Protein AF-U9TAA0-F1 (a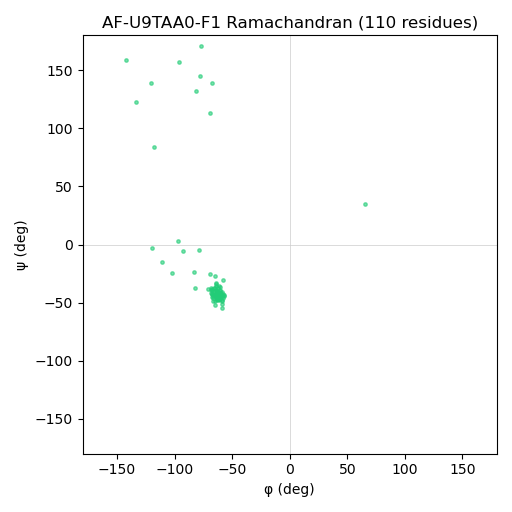fdb_monomer)

Radius of gyration: 38.09 Å; Cα contacts (8 Å, |Δi|>4): 26; chains: 1; bounding box: 88×38×89 Å

Solvent-accessible surface area (backbone atoms only — not comparable to full-atom values): 6349 Å² total; per-residue (Å²): 134,56,72,68,58,52,37,37,76,56,45,62,47,79,86,75,65,93,90,54,86,53,68,67,60,50,54,51,52,50,50,48,67,74,68,36,63,65,32,55,51,35,44,54,51,49,51,52,50,51,54,52,50,55,50,51,55,52,48,56,54,48,56,51,52,54,52,55,51,52,51,51,52,52,51,50,51,54,52,50,52,53,50,52,54,52,52,53,53,53,55,54,52,51,53,55,53,54,51,52,55,52,50,57,53,50,55,58,68,73,75,113

Sequence (112 aa):
MGNTQKLESAGVALSLDKFTLDVNDLVNKMSVLLEDAKIKKNLKRLEVLAKINSRRKYSSSRIIFDVYGALLGIVLTLIGGIAFKLIRYLLNLSSIRIIKKRIDILNFRFSI

Structure (mmCIF, N/CA/C/O backbone):
data_AF-U9TAA0-F1
#
_entry.id   AF-U9TAA0-F1
#
loop_
_atom_site.group_PDB
_atom_site.id
_atom_site.type_symbol
_atom_site.label_atom_id
_atom_site.label_alt_id
_atom_site.label_comp_id
_atom_site.label_asym_id
_atom_site.label_entity_id
_atom_site.label_seq_id
_atom_site.pdbx_PDB_ins_code
_atom_site.Cartn_x
_atom_site.Cartn_y
_atom_site.Cartn_z
_atom_site.occupancy
_atom_site.B_iso_or_equiv
_atom_site.auth_seq_id
_atom_site.auth_comp_id
_atom_site.auth_asym_id
_atom_site.auth_atom_id
_atom_site.pdbx_PDB_model_num
ATOM 1 N N . MET A 1 1 ? 1.460 18.354 -17.215 1.00 77.88 1 MET A N 1
ATOM 2 C CA . MET A 1 1 ? 2.419 17.335 -17.701 1.00 77.88 1 MET A CA 1
ATOM 3 C C . MET A 1 1 ? 1.710 16.006 -17.899 1.00 77.88 1 MET A C 1
ATOM 5 O O . MET A 1 1 ? 1.124 15.498 -16.944 1.00 77.88 1 MET A O 1
ATOM 9 N N . GLY A 1 2 ? 1.756 15.469 -19.119 1.00 91.81 2 GLY A N 1
ATOM 10 C CA . GLY A 1 2 ? 1.234 14.137 -19.452 1.00 91.81 2 GLY A CA 1
ATOM 11 C C . GLY A 1 2 ? 2.164 13.002 -19.004 1.00 91.81 2 GLY A C 1
ATOM 12 O O . GLY A 1 2 ? 3.296 13.248 -18.588 1.00 91.81 2 GLY A O 1
ATOM 13 N N . ASN A 1 3 ? 1.699 11.752 -19.089 1.00 91.25 3 ASN A N 1
ATOM 14 C CA . ASN A 1 3 ? 2.473 10.581 -18.648 1.00 91.25 3 ASN A CA 1
ATOM 15 C C . ASN A 1 3 ? 3.798 10.434 -19.411 1.00 91.25 3 ASN A C 1
ATOM 17 O O . ASN A 1 3 ? 4.833 10.205 -18.791 1.00 91.25 3 ASN A O 1
ATOM 21 N N . THR A 1 4 ? 3.787 10.654 -20.725 1.00 89.62 4 THR A N 1
ATOM 22 C CA . THR A 1 4 ? 4.982 10.576 -21.579 1.00 89.62 4 THR A CA 1
ATOM 23 C C . THR A 1 4 ? 6.043 11.596 -21.165 1.00 89.62 4 THR A C 1
ATOM 25 O O . THR A 1 4 ? 7.189 11.233 -20.931 1.00 89.62 4 THR A O 1
ATOM 28 N N . GLN A 1 5 ? 5.635 12.850 -20.940 1.00 92.62 5 GLN A N 1
ATOM 29 C CA . GLN A 1 5 ? 6.529 13.922 -20.483 1.00 92.62 5 GLN A CA 1
ATOM 30 C C . GLN A 1 5 ? 7.151 13.616 -19.116 1.00 92.62 5 GLN A C 1
ATOM 32 O O . GLN A 1 5 ? 8.304 13.952 -18.870 1.00 92.62 5 GLN A O 1
ATOM 37 N N . LYS A 1 6 ? 6.406 12.958 -18.217 1.00 93.88 6 LYS A N 1
ATOM 38 C CA . LYS A 1 6 ? 6.939 12.539 -16.913 1.00 93.88 6 LYS A CA 1
ATOM 39 C C . LYS A 1 6 ? 8.038 11.484 -17.067 1.00 93.88 6 LYS A C 1
ATOM 41 O O . LYS A 1 6 ? 9.057 11.594 -16.394 1.00 93.88 6 LYS A O 1
ATOM 46 N N . LEU A 1 7 ? 7.859 10.503 -17.951 1.00 93.19 7 LEU A N 1
ATOM 47 C CA . LEU A 1 7 ? 8.859 9.456 -18.203 1.00 93.19 7 LEU A CA 1
ATOM 48 C C . LEU A 1 7 ? 10.114 10.004 -18.892 1.00 93.19 7 LEU A C 1
ATOM 50 O O . LEU A 1 7 ? 11.230 9.630 -18.531 1.00 93.19 7 LEU A O 1
ATOM 54 N N . GLU A 1 8 ? 9.933 10.932 -19.826 1.00 93.00 8 GLU A N 1
ATOM 55 C CA . GLU A 1 8 ? 11.036 11.615 -20.498 1.00 93.00 8 GLU A CA 1
ATOM 56 C C . GLU A 1 8 ? 11.817 12.499 -19.512 1.00 93.00 8 GLU A C 1
ATOM 58 O O . GLU A 1 8 ? 13.035 12.384 -19.406 1.00 93.00 8 GLU A O 1
ATOM 63 N N . SER A 1 9 ? 11.122 13.267 -18.660 1.00 92.75 9 SER A N 1
ATOM 64 C CA . SER A 1 9 ? 11.760 14.061 -17.595 1.00 92.75 9 SER A CA 1
ATOM 65 C C . SER A 1 9 ? 12.461 13.214 -16.525 1.00 92.75 9 SER A C 1
ATOM 67 O O . SER A 1 9 ? 13.429 13.659 -15.914 1.00 92.75 9 SER A O 1
ATOM 69 N N . ALA A 1 10 ? 12.000 11.978 -16.307 1.00 91.81 10 ALA A N 1
ATOM 70 C CA . ALA A 1 10 ? 12.652 11.011 -15.427 1.00 91.81 10 ALA A CA 1
ATOM 71 C C . ALA A 1 10 ? 13.863 10.325 -16.092 1.00 91.81 10 ALA A C 1
ATOM 73 O O . ALA A 1 10 ? 14.559 9.546 -15.438 1.00 91.81 10 ALA A O 1
ATOM 74 N N . GLY A 1 11 ? 14.116 10.603 -17.377 1.00 92.38 11 GLY A N 1
ATOM 75 C CA . GLY A 1 11 ? 15.220 10.039 -18.147 1.00 92.38 11 GLY A CA 1
ATOM 76 C C . GLY A 1 11 ? 15.097 8.530 -18.349 1.00 92.38 11 GLY A C 1
ATOM 77 O O . GLY A 1 11 ? 16.113 7.837 -18.293 1.00 92.38 11 GLY A O 1
ATOM 78 N N . VAL A 1 12 ? 13.867 8.021 -18.495 1.00 93.50 12 VAL A N 1
ATOM 79 C CA . VAL A 1 12 ? 13.574 6.594 -18.742 1.00 93.50 12 VAL A CA 1
ATOM 80 C C . VAL A 1 12 ? 12.839 6.344 -20.062 1.00 93.50 12 VAL A C 1
ATOM 82 O O . VAL A 1 12 ? 12.574 5.195 -20.401 1.00 93.50 12 VAL A O 1
ATOM 85 N N . ALA A 1 13 ? 12.489 7.402 -20.794 1.00 92.38 13 ALA A N 1
ATOM 86 C CA . ALA A 1 13 ? 11.811 7.321 -22.081 1.00 92.38 13 ALA A CA 1
ATOM 87 C C . ALA A 1 13 ? 12.338 8.392 -23.039 1.00 92.38 13 ALA A C 1
ATOM 89 O O . ALA A 1 13 ? 12.875 9.410 -22.604 1.00 92.38 13 ALA A O 1
ATOM 90 N N . LEU A 1 14 ? 12.137 8.154 -24.332 1.00 91.69 14 LEU A N 1
ATOM 91 C CA . LEU A 1 14 ? 12.431 9.084 -25.416 1.00 91.69 14 LEU A CA 1
ATOM 92 C C . LEU A 1 14 ? 11.133 9.370 -26.170 1.00 91.69 14 LEU A C 1
ATOM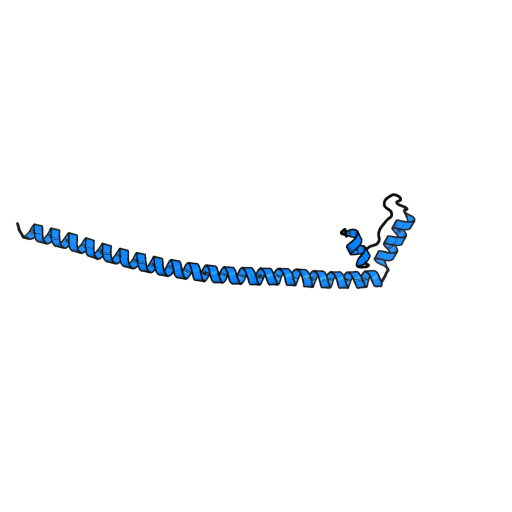 94 O O . LEU A 1 14 ? 10.353 8.444 -26.409 1.00 91.69 14 LEU A O 1
ATOM 98 N N . SER A 1 15 ? 10.898 10.622 -26.559 1.00 90.06 15 SER A N 1
ATOM 99 C CA . SER A 1 15 ? 9.796 10.938 -27.466 1.00 90.06 15 SER A CA 1
ATOM 100 C C . SE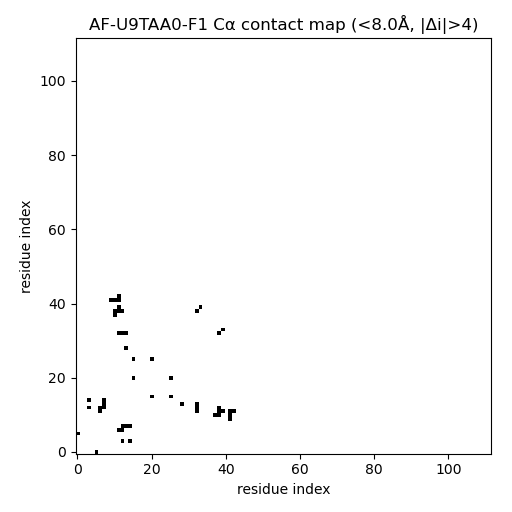R A 1 15 ? 10.158 10.594 -28.909 1.00 90.06 15 SER A C 1
ATOM 102 O O . SER A 1 15 ? 11.302 10.761 -29.343 1.00 90.06 15 SER A O 1
ATOM 104 N N . LEU A 1 16 ? 9.158 10.142 -29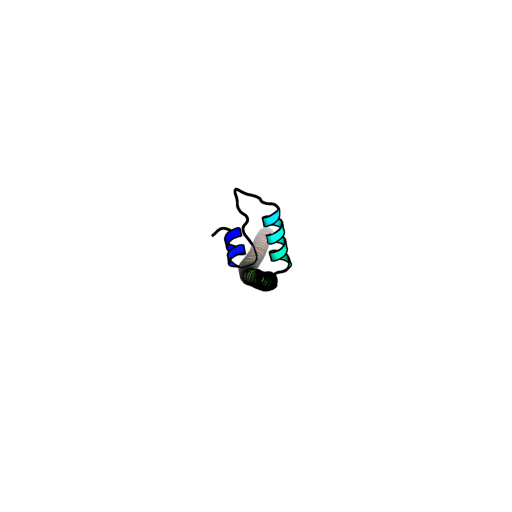.656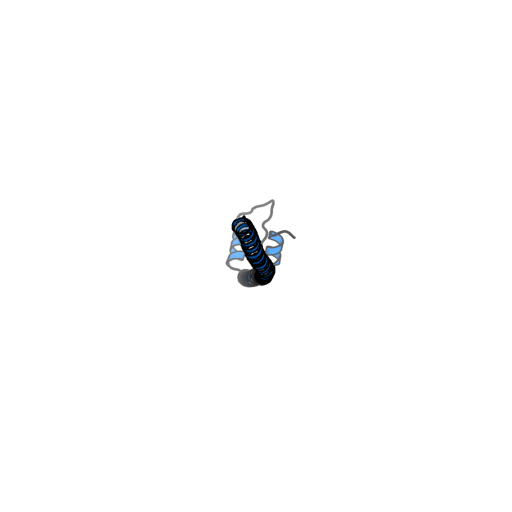 1.00 88.38 16 LEU A N 1
ATOM 105 C CA . LEU A 1 16 ? 9.201 10.059 -31.111 1.00 88.38 16 LEU A CA 1
ATOM 106 C C . LEU A 1 16 ? 8.538 11.292 -31.707 1.00 88.38 16 LEU A C 1
ATOM 108 O O . LEU A 1 16 ? 7.717 11.941 -31.045 1.00 88.38 16 LEU A O 1
ATOM 112 N N . ASP A 1 17 ? 8.901 11.607 -32.945 1.00 86.06 17 ASP A N 1
ATOM 113 C CA . ASP A 1 17 ? 8.172 12.614 -33.695 1.00 86.06 17 ASP A CA 1
ATOM 114 C C . ASP A 1 17 ? 6.756 12.108 -34.019 1.00 86.06 17 ASP A C 1
ATOM 116 O O . ASP A 1 17 ? 6.523 10.929 -34.288 1.00 86.06 17 ASP A O 1
ATOM 120 N N . LYS A 1 18 ? 5.771 13.001 -33.905 1.00 81.25 18 LYS A N 1
ATOM 121 C CA . LYS A 1 18 ? 4.350 12.640 -34.005 1.00 81.25 18 LYS A CA 1
ATOM 122 C C . LYS A 1 18 ? 3.863 12.558 -35.453 1.00 81.25 18 LYS A C 1
ATOM 124 O O . LYS A 1 18 ? 2.847 11.917 -35.715 1.00 81.25 18 LYS A O 1
ATOM 129 N N . PHE A 1 19 ? 4.541 13.246 -36.364 1.00 85.19 19 PHE A N 1
ATOM 130 C CA . PHE A 1 19 ? 4.115 13.430 -37.751 1.00 85.19 19 PHE A CA 1
ATOM 131 C C . PHE A 1 19 ? 5.015 12.682 -38.735 1.00 85.19 19 PHE A C 1
ATOM 133 O O . PHE A 1 19 ? 4.630 12.474 -39.883 1.00 85.19 19 PHE A O 1
ATOM 140 N N . THR A 1 20 ? 6.187 12.252 -38.276 1.00 81.62 20 THR A N 1
ATOM 141 C CA . THR A 1 20 ? 7.194 11.540 -39.051 1.00 81.62 20 THR A CA 1
ATOM 142 C C . THR A 1 20 ? 7.684 10.340 -38.249 1.00 81.62 20 THR A C 1
ATOM 144 O O . THR A 1 20 ? 8.128 10.466 -37.112 1.00 81.62 20 THR A O 1
ATOM 147 N N . LEU A 1 21 ? 7.557 9.147 -38.828 1.00 84.06 21 LEU A N 1
ATOM 148 C CA . LEU A 1 21 ? 8.009 7.911 -38.201 1.00 84.06 21 LEU A CA 1
ATOM 149 C C . LEU A 1 21 ? 9.088 7.289 -39.087 1.00 84.06 21 LEU A C 1
ATOM 151 O O . LEU A 1 21 ? 8.801 6.460 -39.948 1.00 84.06 21 LEU A O 1
ATOM 155 N N . ASP A 1 22 ? 10.324 7.755 -38.913 1.00 89.44 22 ASP A N 1
ATOM 156 C CA . ASP A 1 22 ? 11.479 7.212 -39.623 1.00 89.44 22 ASP A CA 1
ATOM 157 C C . ASP A 1 22 ? 11.980 5.933 -38.937 1.00 89.44 22 ASP A C 1
ATOM 159 O O . ASP A 1 22 ? 12.181 5.882 -37.721 1.00 89.44 22 ASP A O 1
ATOM 163 N N . VAL A 1 23 ? 12.201 4.888 -39.734 1.00 90.06 23 VAL A N 1
ATOM 164 C CA . VAL A 1 23 ? 12.672 3.583 -39.256 1.00 90.06 23 VAL A CA 1
ATOM 165 C C . VAL A 1 23 ? 14.057 3.709 -38.624 1.00 90.06 23 VAL A C 1
ATOM 167 O O . VAL A 1 23 ? 14.315 3.081 -37.598 1.00 90.06 23 VAL A O 1
ATOM 170 N N . ASN A 1 24 ? 14.933 4.549 -39.179 1.00 91.94 24 ASN A N 1
ATOM 171 C CA . ASN A 1 24 ? 16.279 4.724 -38.633 1.00 91.94 24 ASN A CA 1
ATOM 172 C C . ASN A 1 24 ? 16.250 5.421 -37.266 1.00 91.94 24 ASN A C 1
ATOM 174 O O . ASN A 1 24 ? 16.945 4.997 -36.342 1.00 91.94 24 ASN A O 1
ATOM 178 N N . ASP A 1 25 ? 15.410 6.446 -37.109 1.00 90.38 25 ASP A N 1
ATOM 179 C CA . ASP A 1 25 ? 15.214 7.132 -35.828 1.00 90.38 25 ASP A CA 1
ATOM 180 C C . ASP A 1 25 ? 14.643 6.189 -34.752 1.00 90.38 25 ASP A C 1
ATOM 182 O O . ASP A 1 25 ? 15.132 6.158 -33.617 1.00 90.38 25 ASP A O 1
ATOM 186 N N . LEU A 1 26 ? 13.677 5.338 -35.120 1.00 91.25 26 LEU A N 1
ATOM 187 C CA . LEU A 1 26 ? 13.144 4.297 -34.237 1.00 91.25 26 LEU A CA 1
ATOM 188 C C . LEU A 1 26 ? 14.234 3.327 -33.769 1.00 91.25 26 LEU A C 1
ATOM 190 O O . LEU A 1 26 ? 14.363 3.082 -32.568 1.00 91.25 26 LEU A O 1
ATOM 194 N N . VAL A 1 27 ? 15.015 2.777 -34.704 1.00 93.69 27 VAL A N 1
ATOM 195 C CA . VAL A 1 27 ? 16.081 1.809 -34.400 1.00 93.69 27 VAL A CA 1
ATOM 196 C C . VAL A 1 27 ? 17.138 2.433 -33.491 1.00 93.69 27 VAL A C 1
ATOM 198 O O . VAL A 1 27 ? 17.504 1.832 -32.477 1.00 93.69 27 VAL A O 1
ATOM 201 N N . ASN A 1 28 ? 17.552 3.670 -33.770 1.00 92.44 28 ASN A N 1
ATOM 202 C CA . ASN A 1 28 ? 18.520 4.383 -32.940 1.00 92.44 28 ASN A CA 1
ATOM 203 C C . ASN A 1 28 ? 17.995 4.623 -31.518 1.00 92.44 28 ASN A C 1
ATOM 205 O O . ASN A 1 28 ? 18.691 4.332 -30.543 1.00 92.44 28 ASN A O 1
ATOM 209 N N . LYS A 1 29 ? 16.754 5.099 -31.370 1.00 92.62 29 LYS A N 1
ATOM 210 C CA . LYS A 1 29 ? 16.146 5.324 -30.047 1.00 92.62 29 LYS A CA 1
ATOM 211 C C . LYS A 1 29 ? 15.960 4.021 -29.268 1.00 92.62 29 LYS A C 1
ATOM 213 O O . LYS A 1 29 ? 16.157 4.021 -28.053 1.00 92.62 29 LYS A O 1
ATOM 218 N N . MET A 1 30 ? 15.633 2.913 -29.937 1.00 91.56 30 MET A N 1
ATOM 219 C CA . MET A 1 30 ? 15.590 1.590 -29.302 1.00 91.56 30 MET A CA 1
ATOM 220 C C . MET A 1 30 ? 16.969 1.162 -28.792 1.00 91.56 30 MET A C 1
ATOM 222 O O . MET A 1 30 ? 17.066 0.723 -27.646 1.00 91.56 30 MET A O 1
ATOM 226 N N . SER A 1 31 ? 18.030 1.347 -29.586 1.00 93.25 31 SER A N 1
ATOM 227 C CA . SER A 1 31 ? 19.406 1.046 -29.159 1.00 93.25 31 SER A CA 1
ATOM 228 C C . SER A 1 31 ? 19.784 1.851 -27.917 1.00 93.25 31 SER A C 1
ATOM 230 O O . SER A 1 31 ? 20.223 1.284 -26.919 1.00 93.25 31 SER A O 1
ATOM 232 N N . VAL A 1 32 ? 19.507 3.161 -27.921 1.00 93.44 32 VAL A N 1
ATOM 233 C CA . VAL A 1 32 ? 19.772 4.042 -26.772 1.00 93.44 32 VAL A CA 1
ATOM 234 C C . VAL A 1 32 ? 19.022 3.573 -25.522 1.00 93.44 32 VAL A C 1
ATOM 236 O O . VAL A 1 32 ? 19.612 3.504 -24.446 1.00 93.44 32 VAL A O 1
ATOM 239 N N . LEU A 1 33 ? 17.743 3.204 -25.638 1.00 93.31 33 LEU A N 1
ATOM 240 C CA . LEU A 1 33 ? 16.953 2.713 -24.501 1.00 93.31 33 LEU A CA 1
ATOM 241 C C . LEU A 1 33 ? 17.482 1.391 -23.922 1.00 93.31 33 LEU A C 1
ATOM 243 O O . LEU A 1 33 ? 17.363 1.170 -22.714 1.00 93.31 33 LEU A O 1
ATOM 247 N N . LEU A 1 34 ? 18.043 0.519 -24.762 1.00 91.31 34 LEU A N 1
ATOM 248 C CA . LEU A 1 34 ? 18.564 -0.787 -24.353 1.00 91.31 34 LEU A CA 1
ATOM 249 C C . LEU A 1 34 ? 19.984 -0.705 -23.774 1.00 91.31 34 LEU A C 1
ATOM 251 O O . LEU A 1 34 ? 20.298 -1.418 -22.815 1.00 91.31 34 LEU A O 1
ATOM 255 N N . GLU A 1 35 ? 20.829 0.159 -24.331 1.00 91.12 35 GLU A N 1
ATOM 256 C CA . GLU A 1 35 ? 22.271 0.172 -24.066 1.00 91.12 35 GLU A CA 1
ATOM 257 C C . GLU A 1 35 ? 22.709 1.287 -23.103 1.00 91.12 35 GLU A C 1
ATOM 259 O O . GLU A 1 35 ? 23.718 1.131 -22.408 1.00 91.12 35 GLU A O 1
ATOM 264 N N . ASP A 1 36 ? 21.956 2.390 -22.984 1.00 93.31 36 ASP A N 1
ATOM 265 C CA . ASP A 1 36 ? 22.362 3.518 -22.140 1.00 93.31 36 ASP A CA 1
ATOM 266 C C . ASP A 1 36 ? 22.295 3.169 -20.640 1.00 93.31 36 ASP A C 1
ATOM 268 O O . ASP A 1 36 ? 21.239 3.004 -20.010 1.00 93.31 36 ASP A O 1
ATOM 272 N N . ALA A 1 37 ? 23.475 3.132 -20.020 1.00 93.31 37 ALA A N 1
ATOM 273 C CA . ALA A 1 37 ? 23.644 2.895 -18.594 1.00 93.31 37 ALA A CA 1
ATOM 274 C C . ALA A 1 37 ? 22.905 3.923 -17.712 1.00 93.31 37 ALA A C 1
ATOM 276 O O . ALA A 1 37 ? 22.467 3.577 -16.606 1.00 93.31 37 ALA A O 1
ATOM 277 N N . LYS A 1 38 ? 22.741 5.174 -18.168 1.00 92.88 38 LYS A N 1
ATOM 278 C CA . LYS A 1 38 ? 22.007 6.221 -17.437 1.00 92.88 38 LYS A CA 1
ATOM 279 C C . LYS A 1 38 ? 20.519 5.893 -17.366 1.00 92.88 38 LYS A C 1
ATOM 281 O O . LYS A 1 38 ? 19.950 5.953 -16.274 1.00 92.88 38 LYS A O 1
ATOM 286 N N . ILE A 1 39 ? 19.924 5.475 -18.482 1.00 93.56 39 ILE A N 1
ATOM 287 C CA . ILE A 1 39 ? 18.513 5.072 -18.566 1.00 93.56 39 ILE A CA 1
ATOM 288 C C . ILE A 1 39 ? 18.269 3.868 -17.655 1.00 93.56 39 ILE A C 1
ATOM 290 O O . ILE A 1 39 ? 17.387 3.905 -16.793 1.00 93.56 39 ILE A O 1
ATOM 294 N N . LYS A 1 40 ? 19.135 2.849 -17.726 1.00 94.00 40 LYS A N 1
ATOM 295 C CA . LYS A 1 40 ? 19.068 1.669 -16.849 1.00 94.00 40 LYS A CA 1
ATOM 296 C C . LYS A 1 40 ? 19.164 2.028 -15.361 1.00 94.00 40 LYS A C 1
ATOM 298 O O . LYS A 1 40 ? 18.447 1.464 -14.530 1.00 94.00 40 LYS A O 1
ATOM 303 N N . LYS A 1 41 ? 20.035 2.975 -14.997 1.00 95.12 41 LYS A N 1
ATOM 304 C CA . LYS A 1 41 ? 20.180 3.467 -13.616 1.00 95.12 41 LYS A CA 1
ATOM 305 C C . LYS A 1 41 ? 18.942 4.236 -13.147 1.00 95.12 41 LYS A C 1
ATOM 307 O O . LYS A 1 41 ? 18.505 4.041 -12.010 1.00 95.12 41 LYS A O 1
ATOM 312 N N . ASN A 1 42 ? 18.375 5.085 -13.998 1.00 94.81 42 ASN A N 1
ATOM 313 C CA . ASN A 1 42 ? 17.166 5.850 -13.693 1.00 94.81 42 ASN A CA 1
ATOM 314 C C . ASN A 1 42 ? 15.941 4.940 -13.559 1.00 94.81 42 ASN A C 1
ATOM 316 O O . ASN A 1 42 ? 15.162 5.114 -12.624 1.00 94.81 42 ASN A O 1
ATOM 320 N N . LEU A 1 43 ? 15.833 3.909 -14.399 1.00 93.88 43 LEU A N 1
ATOM 321 C CA . LEU A 1 43 ? 14.766 2.916 -14.328 1.00 93.88 43 LEU A CA 1
ATOM 322 C C . LEU A 1 43 ? 14.784 2.160 -12.992 1.00 93.88 43 LEU A C 1
ATOM 324 O O . LEU A 1 43 ? 13.759 2.077 -12.321 1.00 93.88 43 LEU A O 1
ATOM 328 N N . LYS A 1 44 ? 15.963 1.710 -12.537 1.00 95.38 44 LYS A N 1
ATOM 329 C CA . LYS A 1 44 ? 16.118 1.079 -11.212 1.00 95.38 44 LYS A CA 1
ATOM 330 C C . LYS A 1 44 ? 15.728 2.015 -10.066 1.00 95.38 44 LYS A C 1
ATOM 332 O O . LYS A 1 44 ? 15.087 1.595 -9.107 1.00 95.38 44 LYS A O 1
ATOM 337 N N . ARG A 1 45 ? 16.108 3.295 -10.145 1.00 95.38 45 ARG A N 1
ATOM 338 C CA . ARG A 1 45 ? 15.709 4.301 -9.143 1.00 95.38 45 ARG A CA 1
ATOM 339 C C . ARG A 1 45 ? 14.194 4.488 -9.127 1.00 95.38 45 ARG A C 1
ATOM 341 O O . ARG A 1 45 ? 13.604 4.516 -8.049 1.00 95.38 45 ARG A O 1
ATOM 348 N N . LEU A 1 46 ? 13.575 4.577 -10.302 1.00 94.44 46 LEU A N 1
ATOM 349 C CA . LEU A 1 46 ? 12.130 4.715 -10.447 1.00 94.44 46 LEU A CA 1
ATOM 350 C C . LEU A 1 46 ? 11.388 3.499 -9.877 1.00 94.44 46 LEU A C 1
ATOM 352 O O . LEU A 1 46 ? 10.420 3.671 -9.140 1.00 94.44 46 LEU A O 1
ATOM 356 N N . GLU A 1 47 ? 11.876 2.288 -10.147 1.00 94.88 47 GLU A N 1
ATOM 357 C CA . GLU A 1 47 ? 11.335 1.041 -9.600 1.00 94.88 47 GLU A CA 1
ATOM 358 C C . GLU A 1 47 ? 11.360 1.038 -8.064 1.00 94.88 47 GLU A C 1
ATOM 360 O O . GLU A 1 47 ? 10.342 0.779 -7.414 1.00 94.88 47 GLU A O 1
ATOM 365 N N . VAL A 1 48 ? 12.499 1.400 -7.465 1.00 95.38 48 VAL A N 1
ATOM 366 C CA . VAL A 1 48 ? 12.640 1.492 -6.004 1.00 95.38 48 VAL A CA 1
ATOM 367 C C . VAL A 1 48 ? 11.674 2.527 -5.426 1.00 95.38 48 VAL A C 1
ATOM 369 O O . VAL A 1 48 ? 10.977 2.239 -4.451 1.00 95.38 48 VAL A O 1
ATOM 372 N N . LEU A 1 49 ? 11.571 3.708 -6.039 1.00 92.94 49 LEU A N 1
ATOM 373 C CA . LEU A 1 49 ? 10.645 4.753 -5.599 1.00 92.94 49 LEU A CA 1
ATOM 374 C C . LEU A 1 49 ? 9.182 4.309 -5.715 1.00 92.94 49 LEU A C 1
ATOM 376 O O . LEU A 1 49 ? 8.405 4.538 -4.788 1.00 92.94 49 LEU A O 1
ATOM 380 N N . ALA A 1 50 ? 8.804 3.630 -6.798 1.00 91.06 50 ALA A N 1
ATOM 381 C CA . ALA A 1 50 ? 7.461 3.086 -6.980 1.00 91.06 50 ALA A CA 1
ATOM 382 C C . ALA A 1 50 ? 7.135 2.016 -5.923 1.00 91.06 50 ALA A C 1
ATOM 384 O O . ALA A 1 50 ? 6.043 2.015 -5.340 1.00 91.06 50 ALA A O 1
ATOM 385 N N . LYS A 1 51 ? 8.099 1.148 -5.599 1.00 92.88 51 LYS A N 1
ATOM 386 C CA . LYS A 1 51 ? 7.966 0.138 -4.540 1.00 92.88 51 LYS A CA 1
ATOM 387 C C . LYS A 1 51 ? 7.817 0.771 -3.155 1.00 92.88 51 LYS A C 1
ATOM 389 O O . LYS A 1 51 ? 6.950 0.365 -2.385 1.00 92.88 51 LYS A O 1
ATOM 394 N N . ILE A 1 52 ? 8.606 1.796 -2.839 1.00 91.31 52 ILE A N 1
ATOM 395 C CA . ILE A 1 52 ? 8.481 2.537 -1.575 1.00 91.31 52 ILE A CA 1
ATOM 396 C C . ILE A 1 52 ? 7.131 3.259 -1.514 1.00 91.31 52 ILE A C 1
ATOM 398 O O . ILE A 1 52 ? 6.447 3.223 -0.492 1.00 91.31 52 ILE A O 1
ATOM 402 N N . ASN A 1 53 ? 6.714 3.898 -2.606 1.00 88.25 53 ASN A N 1
ATOM 403 C CA . ASN A 1 53 ? 5.478 4.668 -2.629 1.00 88.25 53 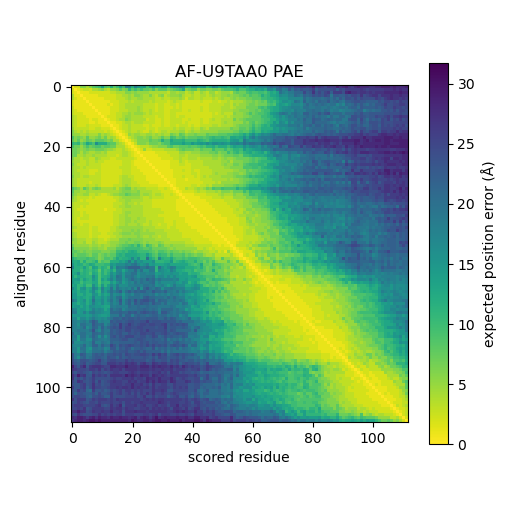ASN A CA 1
ATOM 404 C C . ASN A 1 53 ? 4.232 3.779 -2.492 1.00 88.25 53 ASN A C 1
ATOM 406 O O . ASN A 1 53 ? 3.334 4.090 -1.709 1.00 88.25 53 ASN A O 1
ATOM 410 N N . SER A 1 54 ? 4.206 2.635 -3.181 1.00 86.31 54 SER A N 1
ATOM 411 C CA . SER A 1 54 ? 3.135 1.639 -3.034 1.00 86.31 54 SER A CA 1
ATOM 412 C C . SER A 1 54 ? 3.066 1.074 -1.611 1.00 86.31 54 SER A C 1
ATOM 414 O O . SER A 1 54 ? 1.978 0.992 -1.039 1.00 86.31 54 SER A O 1
ATOM 416 N N . ARG A 1 55 ? 4.217 0.780 -0.989 1.00 85.69 55 ARG A N 1
ATOM 417 C CA . ARG A 1 55 ? 4.307 0.352 0.419 1.00 85.69 55 ARG A CA 1
ATOM 418 C C . ARG A 1 55 ? 3.772 1.407 1.389 1.00 85.69 55 ARG A C 1
ATOM 420 O O . ARG A 1 55 ? 3.012 1.056 2.287 1.00 85.69 55 ARG A O 1
ATOM 427 N N . ARG A 1 56 ? 4.129 2.686 1.214 1.00 79.81 56 ARG A N 1
ATOM 428 C CA . ARG A 1 56 ? 3.643 3.779 2.079 1.00 79.81 56 ARG A CA 1
ATOM 429 C C . ARG A 1 56 ? 2.128 3.932 2.003 1.00 79.81 56 ARG A C 1
ATOM 431 O O . ARG A 1 56 ? 1.481 3.972 3.044 1.00 79.81 56 ARG A O 1
ATOM 438 N N . LYS A 1 57 ? 1.562 3.933 0.792 1.00 78.94 57 LYS A N 1
ATOM 439 C CA . LYS A 1 57 ? 0.107 4.010 0.602 1.00 78.94 57 LYS A CA 1
ATOM 440 C C . LYS A 1 57 ? -0.612 2.831 1.267 1.00 78.94 57 LYS A C 1
ATOM 442 O O . LYS A 1 57 ? -1.599 3.043 1.966 1.00 78.94 57 LYS A O 1
ATOM 447 N N . TYR A 1 58 ? -0.082 1.618 1.098 1.00 74.69 58 TYR A N 1
ATOM 448 C CA . TYR A 1 58 ? -0.630 0.413 1.724 1.00 74.69 58 TYR A CA 1
ATOM 449 C C . TYR A 1 58 ? -0.553 0.458 3.260 1.00 74.69 58 TYR A C 1
ATOM 451 O O . TYR A 1 58 ? -1.498 0.066 3.944 1.00 74.69 58 TYR A O 1
ATOM 459 N N . SER A 1 59 ? 0.544 0.985 3.811 1.00 74.56 59 SER A N 1
ATOM 460 C CA . SER A 1 59 ? 0.716 1.157 5.258 1.00 74.56 59 SER A CA 1
ATOM 461 C C . SER A 1 59 ? -0.319 2.121 5.847 1.00 74.56 59 SER A C 1
ATOM 463 O O . SER A 1 59 ? -1.001 1.778 6.809 1.00 74.56 59 SER A O 1
ATOM 465 N N . SER A 1 60 ? -0.530 3.284 5.221 1.00 74.06 60 SER A N 1
ATOM 466 C CA . SER A 1 60 ? -1.553 4.237 5.671 1.00 74.06 60 SER A CA 1
ATOM 467 C C . SER A 1 60 ? -2.961 3.640 5.628 1.00 74.06 60 SER A C 1
ATOM 469 O O . SER A 1 60 ? -3.710 3.787 6.589 1.00 74.06 60 SER A O 1
ATOM 471 N N . SER A 1 61 ? -3.316 2.913 4.560 1.00 78.50 61 SER A N 1
ATOM 472 C CA . SER A 1 61 ? -4.624 2.246 4.484 1.00 78.50 61 SER A CA 1
ATOM 473 C C . SER A 1 61 ? -4.804 1.161 5.545 1.00 78.50 61 SER A C 1
ATOM 475 O O . SER A 1 61 ? -5.909 0.983 6.049 1.00 78.50 61 SER A O 1
ATOM 477 N N . ARG A 1 62 ? -3.723 0.460 5.907 1.00 81.19 62 ARG A N 1
ATOM 478 C CA . ARG A 1 62 ? -3.745 -0.570 6.947 1.00 81.19 62 ARG A CA 1
ATOM 479 C C . ARG A 1 62 ? -4.010 0.038 8.324 1.00 81.19 62 ARG A C 1
ATOM 481 O O . ARG A 1 62 ? -4.924 -0.412 8.998 1.00 81.19 62 ARG A O 1
ATOM 488 N N . ILE A 1 63 ? -3.289 1.102 8.690 1.00 83.25 63 ILE A N 1
ATOM 489 C CA . ILE A 1 63 ? -3.483 1.800 9.976 1.00 83.25 63 ILE A CA 1
ATOM 490 C C . ILE A 1 63 ? -4.923 2.311 10.107 1.00 83.25 63 ILE A C 1
ATOM 492 O O . ILE A 1 63 ? -5.538 2.171 11.159 1.00 83.25 63 ILE A O 1
ATOM 496 N N . ILE A 1 64 ? -5.473 2.874 9.027 1.00 87.12 64 ILE A N 1
ATOM 497 C CA . ILE A 1 64 ? -6.866 3.324 8.990 1.00 87.12 64 ILE A CA 1
ATOM 498 C C . ILE A 1 64 ? -7.799 2.143 9.282 1.00 87.12 64 ILE A C 1
ATOM 500 O O . ILE A 1 64 ? -8.586 2.205 10.222 1.00 87.12 64 ILE A O 1
ATOM 504 N N . PHE A 1 65 ? -7.684 1.050 8.527 1.00 86.38 65 PHE A N 1
ATOM 505 C CA . PHE A 1 65 ? -8.550 -0.117 8.696 1.00 86.38 65 PHE A CA 1
ATOM 506 C C . PHE A 1 65 ? -8.507 -0.694 10.122 1.00 86.38 65 PHE A C 1
ATOM 508 O O . PHE A 1 65 ? -9.560 -0.963 10.701 1.00 86.38 65 PHE A O 1
ATOM 515 N N . ASP A 1 66 ? -7.315 -0.808 10.711 1.00 91.44 66 ASP A N 1
ATOM 516 C CA . ASP A 1 66 ? -7.127 -1.361 12.057 1.00 91.44 66 ASP A CA 1
ATOM 517 C C . ASP A 1 66 ? -7.799 -0.488 13.138 1.00 91.44 66 ASP A C 1
ATOM 519 O O . ASP A 1 66 ? -8.478 -1.004 14.030 1.00 91.44 66 ASP A O 1
ATOM 523 N N . VAL A 1 67 ? -7.687 0.843 13.033 1.00 93.06 67 VAL A N 1
ATOM 524 C CA . VAL A 1 67 ? -8.309 1.786 13.983 1.00 93.06 67 VAL A CA 1
ATOM 525 C C . VAL A 1 67 ? -9.836 1.750 13.894 1.00 93.06 67 VAL A C 1
ATOM 527 O O . VAL A 1 67 ? -10.509 1.664 14.924 1.00 93.06 67 VAL A O 1
ATOM 530 N N . TYR A 1 68 ? -10.397 1.776 12.681 1.00 94.44 68 TYR A N 1
ATOM 531 C CA . TYR A 1 68 ? -11.850 1.689 12.495 1.00 94.44 68 TYR A CA 1
ATOM 532 C C . TYR A 1 68 ? -12.401 0.335 12.963 1.00 94.44 68 TYR A C 1
ATOM 534 O O . TYR A 1 68 ? -13.466 0.296 13.581 1.00 94.44 68 TYR A O 1
ATOM 542 N N . GLY A 1 69 ? -11.665 -0.758 12.734 1.00 93.50 69 GLY A N 1
ATOM 543 C CA . GLY A 1 69 ? -12.025 -2.090 13.223 1.00 93.50 69 GLY A CA 1
ATOM 544 C C . GLY A 1 69 ? -12.083 -2.164 14.751 1.00 93.50 69 GLY A C 1
ATOM 545 O O . GLY A 1 69 ? -13.068 -2.653 15.308 1.00 93.50 69 GLY A O 1
ATOM 546 N N . ALA A 1 70 ? -11.075 -1.620 15.441 1.00 95.31 70 ALA A N 1
ATOM 547 C CA . ALA A 1 70 ? -11.056 -1.564 16.903 1.00 95.31 70 ALA A CA 1
ATOM 548 C C . ALA A 1 70 ? -12.203 -0.706 17.466 1.00 95.31 70 ALA A C 1
ATOM 550 O O . ALA A 1 70 ? -12.897 -1.131 18.392 1.00 95.31 70 ALA A O 1
ATOM 551 N N . LEU A 1 71 ? -12.447 0.471 16.879 1.00 96.25 71 LEU A N 1
ATOM 552 C CA . LEU A 1 71 ? -13.529 1.363 17.300 1.00 96.25 71 LEU A CA 1
ATOM 553 C C . LEU A 1 71 ? -14.902 0.697 17.137 1.00 96.25 71 LEU A C 1
ATOM 555 O O . LEU A 1 71 ? -15.725 0.750 18.050 1.00 96.25 71 LEU A O 1
ATOM 559 N N . LEU A 1 72 ? -15.127 0.013 16.011 1.00 95.75 72 LEU A N 1
ATOM 560 C CA . LEU A 1 72 ? -16.353 -0.743 15.759 1.00 95.75 72 LEU A CA 1
ATOM 561 C C . LEU A 1 72 ? -16.562 -1.839 16.816 1.00 95.75 72 LEU A C 1
ATOM 563 O O . LEU A 1 72 ? -17.664 -1.979 17.348 1.00 95.75 72 LEU A O 1
ATOM 567 N N . GLY A 1 73 ? -15.502 -2.573 17.170 1.00 96.00 73 GLY A N 1
ATOM 568 C CA . GLY A 1 73 ? -15.544 -3.585 18.229 1.00 96.00 73 GLY A CA 1
ATOM 569 C C . GLY A 1 73 ? -15.930 -3.006 19.595 1.00 96.00 73 GLY A C 1
ATOM 570 O O . GLY A 1 73 ? -16.776 -3.566 20.298 1.00 96.00 73 GLY A O 1
ATOM 571 N N . ILE A 1 74 ? -15.379 -1.845 19.956 1.00 96.44 74 ILE A N 1
ATOM 572 C CA . ILE A 1 74 ? -15.725 -1.146 21.205 1.00 96.44 74 ILE A CA 1
ATOM 573 C C . ILE A 1 74 ? -17.201 -0.718 21.193 1.00 96.44 74 ILE A C 1
ATOM 575 O O . ILE A 1 74 ? -17.924 -0.942 22.162 1.00 96.44 74 ILE A O 1
ATOM 579 N N . VAL A 1 75 ? -17.686 -0.158 20.084 1.00 97.31 75 VAL A N 1
ATOM 580 C CA . VAL A 1 75 ? -19.090 0.264 19.955 1.00 97.31 75 VAL A CA 1
ATOM 581 C C . VAL A 1 75 ? -20.043 -0.929 20.085 1.00 97.31 75 VAL A C 1
ATOM 583 O O . VAL A 1 75 ? -21.024 -0.851 20.827 1.00 97.31 75 VAL A O 1
ATOM 586 N N . LEU A 1 76 ? -19.738 -2.057 19.434 1.00 95.88 76 LEU A N 1
ATOM 587 C CA . LEU A 1 76 ? -20.559 -3.268 19.527 1.00 95.88 76 LEU A CA 1
ATOM 588 C C . LEU A 1 76 ? -20.602 -3.835 20.946 1.00 95.88 76 LEU A C 1
ATOM 590 O O . LEU A 1 76 ? -21.668 -4.241 21.408 1.00 95.88 76 LEU A O 1
ATOM 594 N N . THR A 1 77 ? -19.467 -3.862 21.644 1.00 94.94 77 THR A N 1
ATOM 595 C CA . THR A 1 77 ? -19.409 -4.394 23.014 1.00 94.94 77 THR A CA 1
ATOM 596 C C . THR A 1 77 ? -20.169 -3.512 24.003 1.00 94.94 77 THR A C 1
ATOM 598 O O . THR A 1 77 ? -20.878 -4.043 24.859 1.00 94.94 77 THR A O 1
ATOM 601 N N . LEU A 1 78 ? -20.116 -2.185 23.853 1.00 95.94 78 LEU A N 1
ATOM 602 C CA . LEU A 1 78 ? -20.898 -1.254 24.673 1.00 95.94 78 LEU A CA 1
ATOM 603 C C . LEU A 1 78 ? -22.405 -1.417 24.447 1.00 95.94 78 LEU A C 1
ATOM 605 O O . LEU A 1 78 ? -23.155 -1.612 25.407 1.00 95.94 78 LEU A O 1
ATOM 609 N N . ILE A 1 79 ? -22.851 -1.385 23.187 1.00 95.75 79 ILE A N 1
ATOM 610 C CA . ILE A 1 79 ? -24.274 -1.524 22.844 1.00 95.75 79 ILE A CA 1
ATOM 611 C C . ILE A 1 79 ? -24.785 -2.907 23.261 1.00 95.75 79 ILE A C 1
ATOM 613 O O . ILE A 1 79 ? -25.824 -3.012 23.916 1.00 95.75 79 ILE A O 1
ATOM 617 N N . GLY A 1 80 ? -24.036 -3.963 22.936 1.00 94.25 80 GLY A N 1
ATOM 618 C CA . GLY A 1 80 ? -24.371 -5.338 23.291 1.00 94.25 80 GLY A CA 1
ATOM 619 C C . GLY A 1 80 ? -24.447 -5.548 24.803 1.00 94.25 80 GLY A C 1
ATOM 620 O O . GLY A 1 80 ? -25.396 -6.164 25.283 1.00 94.25 80 GLY A O 1
ATOM 621 N N . GLY A 1 81 ? -23.509 -4.984 25.569 1.00 93.62 81 GLY A N 1
ATOM 622 C CA . GLY A 1 81 ? -23.505 -5.071 27.030 1.00 93.62 81 GLY A CA 1
ATOM 623 C C . GLY A 1 81 ? -24.721 -4.395 27.669 1.00 93.62 81 GLY A C 1
ATOM 624 O O . GLY A 1 81 ? -25.372 -4.982 28.539 1.00 93.62 81 GLY A O 1
ATOM 625 N N . ILE A 1 82 ? -25.072 -3.191 27.205 1.00 95.25 82 ILE A N 1
ATOM 626 C CA . ILE A 1 82 ? -26.258 -2.464 27.679 1.00 95.25 82 ILE A CA 1
ATOM 627 C C . ILE A 1 82 ? -27.533 -3.233 27.311 1.00 95.25 82 ILE A C 1
ATOM 629 O O . ILE A 1 82 ? -28.370 -3.477 28.183 1.00 95.25 82 ILE A O 1
ATOM 633 N N . ALA A 1 83 ? -27.660 -3.672 26.055 1.00 94.94 83 ALA A N 1
ATOM 634 C CA . ALA A 1 83 ? -28.815 -4.427 25.576 1.00 94.94 83 ALA A CA 1
ATOM 635 C C . ALA A 1 83 ? -28.996 -5.747 26.342 1.00 94.94 83 ALA A C 1
ATOM 637 O O . ALA A 1 83 ? -30.099 -6.053 26.799 1.00 94.94 83 ALA A O 1
ATOM 638 N N . PHE A 1 84 ? -27.912 -6.494 26.560 1.00 94.50 84 PHE A N 1
ATOM 639 C CA . PHE A 1 84 ? -27.927 -7.745 27.318 1.00 94.50 84 PHE A CA 1
ATOM 640 C C . PHE A 1 84 ? -28.393 -7.531 28.762 1.00 94.50 84 PHE A C 1
ATOM 642 O O . PHE A 1 84 ? -29.236 -8.277 29.271 1.00 94.50 84 PHE A O 1
ATOM 649 N N . LYS A 1 85 ? -27.893 -6.478 29.421 1.00 93.56 85 LYS A N 1
ATOM 650 C CA . LYS A 1 85 ? -28.318 -6.127 30.780 1.00 93.56 85 LYS A CA 1
ATOM 651 C C . LYS A 1 85 ? -29.803 -5.753 30.821 1.00 93.56 85 LYS A C 1
ATOM 653 O O . LYS A 1 85 ? -30.512 -6.197 31.724 1.00 93.56 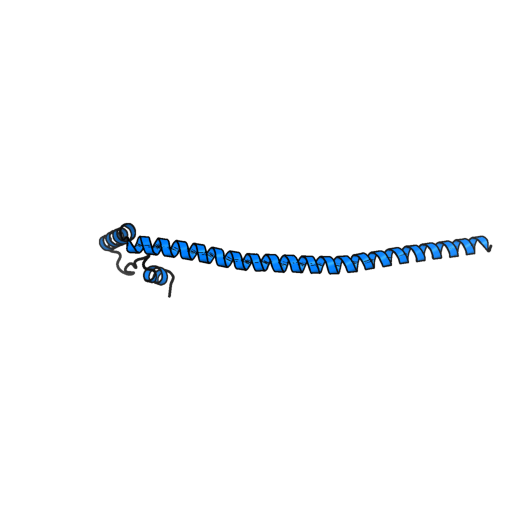85 LYS A O 1
ATOM 658 N N . LEU A 1 86 ? -30.285 -4.999 29.832 1.00 91.56 86 LEU A N 1
ATOM 659 C CA . LEU A 1 86 ? -31.689 -4.598 29.717 1.00 91.56 86 LEU A CA 1
ATOM 660 C C . LEU A 1 86 ? -32.618 -5.809 29.523 1.00 91.56 86 LEU A C 1
ATOM 662 O O . LEU A 1 86 ? -33.616 -5.943 30.232 1.00 91.56 86 LEU A O 1
ATOM 666 N N . ILE A 1 87 ? -32.243 -6.731 28.632 1.00 93.19 87 ILE A N 1
ATOM 667 C CA . ILE A 1 87 ? -32.949 -8.002 28.406 1.00 93.19 87 ILE A CA 1
ATOM 668 C C . ILE A 1 87 ? -33.031 -8.804 29.707 1.00 93.19 87 ILE A C 1
ATOM 670 O O . ILE A 1 87 ? -34.101 -9.298 30.067 1.00 93.19 87 ILE A O 1
ATOM 674 N N . ARG A 1 88 ? -31.929 -8.882 30.461 1.00 90.94 88 ARG A N 1
ATOM 675 C CA . ARG A 1 88 ? -31.894 -9.600 31.740 1.00 90.94 88 ARG A CA 1
ATOM 676 C C . ARG A 1 88 ? -32.851 -9.002 32.776 1.00 90.94 88 ARG A C 1
ATOM 678 O O . ARG A 1 88 ? -33.550 -9.760 33.448 1.00 90.94 88 ARG A O 1
ATOM 685 N N . TYR A 1 89 ? -32.925 -7.674 32.893 1.00 92.44 89 TYR A N 1
ATOM 686 C CA . TYR A 1 89 ? -33.899 -7.023 33.779 1.00 92.44 89 TYR A CA 1
ATOM 687 C C . TYR A 1 89 ? -35.344 -7.312 33.360 1.00 92.44 89 TYR A C 1
ATOM 689 O O . TYR A 1 89 ? -36.184 -7.618 34.210 1.00 92.44 89 TYR A O 1
ATOM 697 N N . LEU A 1 90 ? -35.624 -7.262 32.057 1.00 85.31 90 LEU A N 1
ATOM 698 C CA . LEU A 1 90 ? -36.962 -7.495 31.521 1.00 85.31 90 LEU A CA 1
ATOM 699 C C . LEU A 1 90 ? -37.445 -8.932 31.774 1.00 85.31 90 LEU A C 1
ATOM 701 O O . LEU A 1 90 ? -38.588 -9.135 32.195 1.00 85.31 90 LEU A O 1
ATOM 705 N N . LEU A 1 91 ? -36.564 -9.919 31.580 1.00 85.44 91 LEU A N 1
ATOM 706 C CA . LEU A 1 91 ? -36.850 -11.326 31.873 1.00 85.44 91 LEU A CA 1
ATOM 707 C C . LEU A 1 91 ? -37.181 -11.533 33.358 1.00 85.44 91 LEU A C 1
ATOM 709 O O . LEU A 1 91 ? -38.165 -12.200 33.680 1.00 85.44 91 LEU A O 1
ATOM 713 N N . ASN A 1 92 ? -36.427 -10.901 34.262 1.00 86.06 92 ASN A N 1
ATOM 714 C CA . ASN A 1 92 ? -36.641 -11.052 35.702 1.00 86.06 92 ASN A CA 1
ATOM 715 C C . ASN A 1 92 ? -37.978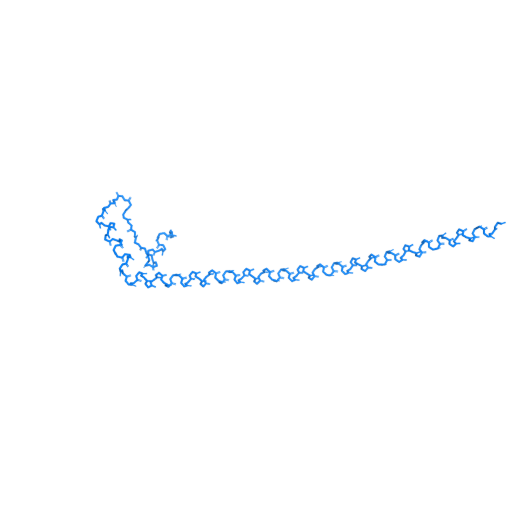 -10.437 36.168 1.00 86.06 92 ASN A C 1
ATOM 717 O O . ASN A 1 92 ? -38.697 -11.028 36.974 1.00 86.06 92 ASN A O 1
ATOM 721 N N . LEU A 1 93 ? -38.356 -9.278 35.614 1.00 82.38 93 LEU A N 1
ATOM 722 C CA . LEU A 1 93 ? -39.634 -8.621 35.908 1.00 82.38 93 LEU A CA 1
ATOM 723 C C . LEU A 1 93 ? -40.839 -9.436 35.406 1.00 82.38 93 LEU A C 1
ATOM 725 O O . LEU A 1 93 ? -41.881 -9.489 36.065 1.00 82.38 93 LEU A O 1
ATOM 729 N N . SER A 1 94 ? -40.711 -10.074 34.238 1.00 80.12 94 SER A N 1
ATOM 730 C CA . SER A 1 94 ? -41.748 -10.956 33.692 1.00 80.12 94 SER A CA 1
ATOM 731 C C . SER A 1 94 ? -42.013 -12.144 34.620 1.00 80.12 94 SER A C 1
ATOM 733 O O . SER A 1 94 ? -43.167 -12.395 34.975 1.00 80.12 94 SER A O 1
ATOM 735 N N . SER A 1 95 ? -40.954 -12.795 35.112 1.00 79.94 95 SER A N 1
ATOM 736 C CA . SER A 1 95 ? -41.063 -13.903 36.068 1.00 79.94 95 SER A CA 1
ATOM 737 C C . SER A 1 95 ? -41.794 -13.500 37.352 1.00 79.94 95 SER A C 1
ATOM 739 O O . SER A 1 95 ? -42.721 -14.193 37.767 1.00 79.94 95 SER A O 1
ATOM 741 N N . ILE A 1 96 ? -41.459 -12.344 37.940 1.00 82.38 96 ILE A N 1
ATOM 742 C CA . ILE A 1 96 ? -42.124 -11.842 39.157 1.00 82.38 96 ILE A CA 1
ATOM 743 C C . ILE A 1 96 ? -43.619 -11.596 38.912 1.00 82.38 96 ILE A C 1
ATOM 745 O O . ILE A 1 96 ? -44.463 -12.004 39.711 1.00 82.38 96 ILE A O 1
ATOM 749 N N . ARG A 1 97 ? -43.965 -10.959 37.789 1.00 82.44 97 ARG A N 1
ATOM 750 C CA . ARG A 1 97 ? -45.359 -10.668 37.429 1.00 82.44 97 ARG A CA 1
ATOM 751 C C . ARG A 1 97 ? -46.176 -11.943 37.202 1.00 82.44 97 ARG A C 1
ATOM 753 O O . ARG A 1 97 ? -47.326 -12.005 37.630 1.00 82.44 97 ARG A O 1
ATOM 760 N N . ILE A 1 98 ? -45.591 -12.955 36.560 1.00 82.50 98 ILE A N 1
ATOM 761 C CA . ILE A 1 98 ? -46.238 -14.257 36.339 1.00 82.50 98 ILE A CA 1
ATOM 762 C C . ILE A 1 98 ? -46.497 -14.962 37.676 1.00 82.50 98 ILE A C 1
ATOM 764 O O . ILE A 1 98 ? -47.603 -15.460 37.893 1.00 82.50 98 ILE A O 1
ATOM 768 N N . ILE A 1 99 ? -45.514 -14.973 38.581 1.00 83.44 99 ILE A N 1
ATOM 769 C CA . ILE A 1 99 ? -45.646 -15.595 39.906 1.00 83.44 99 ILE A CA 1
ATOM 770 C C . ILE A 1 99 ? -46.735 -14.896 40.724 1.00 83.44 99 ILE A C 1
ATOM 772 O O . ILE A 1 99 ? -47.615 -15.569 41.259 1.00 83.44 99 ILE A O 1
ATOM 776 N N . LYS A 1 100 ? -46.739 -13.558 40.757 1.00 88.62 100 LYS A N 1
ATOM 777 C CA . LYS A 1 100 ? -47.751 -12.788 41.492 1.00 88.62 100 LYS A CA 1
ATOM 778 C C . LYS A 1 100 ? -49.167 -13.082 40.992 1.00 88.62 100 LYS A C 1
ATOM 780 O O . LYS A 1 100 ? -50.034 -13.421 41.789 1.00 88.62 100 LYS A O 1
ATOM 785 N N . LYS A 1 101 ? -49.357 -13.119 39.667 1.00 89.19 101 LYS A N 1
ATOM 786 C CA . LYS A 1 101 ? -50.643 -13.479 39.053 1.00 89.19 101 LYS A CA 1
ATOM 787 C C . LYS A 1 101 ? -51.107 -14.896 39.426 1.00 89.19 101 LYS A C 1
ATOM 789 O O . LYS A 1 101 ? -52.302 -15.111 39.595 1.00 89.19 101 LYS A O 1
ATOM 794 N N . ARG A 1 102 ? -50.193 -15.869 39.561 1.00 88.88 102 ARG A N 1
ATOM 795 C CA . ARG A 1 102 ? -50.548 -17.233 40.002 1.00 88.88 102 ARG A CA 1
ATOM 796 C C . ARG A 1 102 ? -50.944 -17.297 41.478 1.00 88.88 102 ARG A C 1
ATOM 798 O O . ARG A 1 102 ? -51.862 -18.042 41.806 1.00 88.88 102 ARG A O 1
ATOM 805 N N . ILE A 1 103 ? -50.277 -16.530 42.339 1.00 86.94 103 ILE A N 1
ATOM 806 C CA . ILE A 1 103 ? -50.596 -16.448 43.773 1.00 86.94 103 ILE A CA 1
ATOM 807 C C . ILE A 1 103 ? -51.992 -15.853 43.982 1.00 86.94 103 ILE A C 1
ATOM 809 O O . ILE A 1 103 ? -52.784 -16.427 44.724 1.00 86.94 103 ILE A O 1
ATOM 813 N N . ASP A 1 104 ? -52.328 -14.770 43.277 1.00 88.44 104 ASP A N 1
ATOM 814 C CA . ASP A 1 104 ? -53.645 -14.130 43.392 1.00 88.44 104 ASP A CA 1
ATOM 815 C C . ASP A 1 104 ? -54.786 -15.091 42.993 1.00 88.44 104 ASP A C 1
ATOM 817 O O . ASP A 1 104 ? -55.812 -15.165 43.668 1.00 88.44 104 ASP A O 1
ATOM 821 N N . ILE A 1 105 ? -54.583 -15.901 41.943 1.00 86.62 105 ILE A N 1
ATOM 822 C CA . ILE A 1 105 ? -55.548 -16.929 41.506 1.00 86.62 105 ILE A CA 1
ATOM 823 C C . ILE A 1 105 ? -55.704 -18.043 42.551 1.00 86.62 105 ILE A C 1
ATOM 825 O O . ILE A 1 105 ? -56.817 -18.514 42.782 1.00 86.62 105 ILE A O 1
ATOM 829 N N . LEU A 1 106 ? -54.606 -18.489 43.168 1.00 84.25 106 LEU A N 1
ATOM 830 C CA . LEU A 1 106 ? -54.649 -19.499 44.230 1.00 84.25 106 LEU A CA 1
ATOM 831 C C . LEU A 1 106 ? -55.421 -18.984 45.447 1.00 84.25 106 LEU A C 1
ATOM 833 O O . LEU A 1 106 ? -56.327 -19.671 45.909 1.00 84.25 106 LEU A O 1
ATOM 837 N N . ASN A 1 107 ? -55.131 -17.765 45.905 1.00 82.00 107 ASN A N 1
ATOM 838 C CA . ASN A 1 107 ? -55.839 -17.156 47.034 1.00 82.00 107 ASN A CA 1
ATOM 839 C C . ASN A 1 107 ? -57.342 -17.005 46.763 1.00 82.00 107 ASN A C 1
ATOM 841 O O . ASN A 1 107 ? -58.147 -17.284 47.646 1.00 82.00 107 ASN A O 1
ATOM 845 N N . PHE A 1 108 ? -57.734 -16.643 45.538 1.00 82.25 108 PHE A N 1
ATOM 846 C CA . PHE A 1 108 ? -59.146 -16.598 45.155 1.00 82.25 108 PHE A CA 1
ATOM 847 C C . PHE A 1 108 ? -59.816 -17.982 45.212 1.00 82.25 108 PHE A C 1
ATOM 849 O O . PHE A 1 108 ? -60.941 -18.099 45.685 1.00 82.25 108 PHE A O 1
ATOM 856 N N . ARG A 1 109 ? -59.123 -19.047 44.779 1.00 81.06 109 ARG A N 1
ATOM 857 C CA . ARG A 1 109 ? -59.661 -20.421 44.814 1.00 81.06 109 ARG A CA 1
ATOM 858 C C . ARG A 1 109 ? -59.812 -21.005 46.221 1.00 81.06 109 ARG A C 1
ATOM 860 O O . ARG A 1 109 ? -60.620 -21.908 46.372 1.00 81.06 109 ARG A O 1
ATOM 867 N N . PHE A 1 110 ? -59.042 -20.541 47.206 1.00 74.62 110 PHE A N 1
ATOM 868 C CA . PHE A 1 110 ? -59.116 -21.021 48.595 1.00 74.62 110 PHE A CA 1
ATOM 869 C C . PHE A 1 110 ? -60.051 -20.195 49.494 1.00 74.62 110 PHE A C 1
ATOM 871 O O . PHE A 1 110 ? -60.246 -20.555 50.649 1.00 74.62 110 PHE A O 1
ATOM 878 N N . SER A 1 111 ? -60.604 -19.089 48.989 1.00 69.19 111 SER A N 1
ATOM 879 C CA . SER A 1 111 ? -61.517 -18.210 49.735 1.00 69.19 111 SER A CA 1
ATOM 880 C C . SER A 1 111 ? -63.007 -18.493 49.466 1.00 69.19 111 SER A C 1
ATOM 882 O O . SER A 1 111 ? -63.853 -17.754 49.971 1.00 69.19 111 SER A O 1
ATOM 884 N N . ILE A 1 112 ? -63.316 -19.516 48.662 1.00 61.53 112 ILE A N 1
ATOM 885 C CA . ILE A 1 112 ? -64.661 -20.035 48.347 1.00 61.53 112 ILE A CA 1
ATOM 886 C C . ILE A 1 112 ?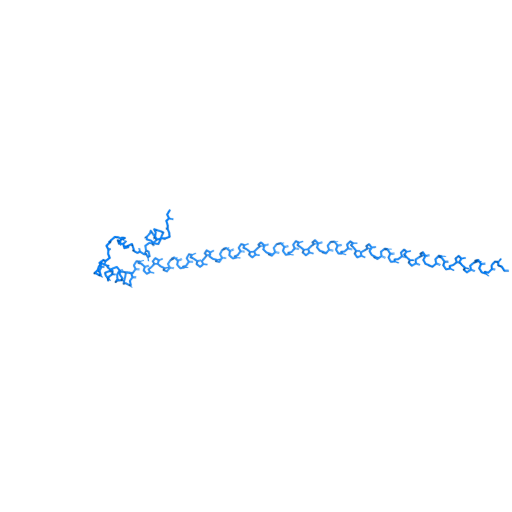 -64.784 -21.406 49.006 1.00 61.53 112 ILE A C 1
ATOM 888 O O . ILE A 1 112 ? -65.856 -21.678 49.586 1.00 61.53 112 ILE A O 1
#

Foldseek 3Di:
DDPQVVCVVLVQADDDDPPDDDPVVVVVRVCCNVPPPVNVVSVVVVVVVVVVVVVVVVVVVVVVVVVVVVVVVVVCCVVVVVVVVVVVVVVVVVVVVVVVVVVVVVVVVVVD

Mean predicted aligned error: 12.44 Å

Secondary structure (DSSP, 8-state):
--HHHHHHHTTS--PPPSS---HHHHHHHHHHHHH-HHHHHHHHHHHHHHHHHHHHHHHHHHHHHHHHHHHHHHHHHHHHHHHHHHHHHHHHHHHHHHHHHHHHHHHHHH--

Organism: Rhizophagus irregularis (strain DAOM 181602 / DAOM 197198 / MUCL 43194) (NCBI:txid747089)

pLDDT: mean 89.05, std 6.53, range [61.53, 97.31]